Protein AF-A0A127SRB9-F1 (afdb_monomer_lite)

Structure (mmCIF, N/CA/C/O backbone):
data_AF-A0A127SRB9-F1
#
_entry.id   AF-A0A127SRB9-F1
#
loop_
_atom_site.group_PDB
_atom_site.id
_atom_site.type_symbol
_atom_site.label_atom_id
_atom_site.label_alt_id
_atom_site.label_comp_id
_atom_site.label_asym_id
_atom_site.label_entity_id
_atom_site.label_seq_id
_atom_site.pdbx_PDB_ins_code
_atom_site.Cartn_x
_atom_site.Cartn_y
_atom_site.Cartn_z
_atom_site.occupancy
_atom_site.B_iso_or_equiv
_atom_site.auth_seq_id
_atom_site.auth_comp_id
_atom_site.auth_asym_id
_atom_site.auth_atom_id
_atom_site.pdbx_PDB_model_num
ATOM 1 N N . MET A 1 1 ? 81.439 14.844 8.970 1.00 41.75 1 MET A N 1
ATOM 2 C CA . MET A 1 1 ? 81.327 14.201 7.648 1.00 41.75 1 MET A CA 1
ATOM 3 C C . MET A 1 1 ? 79.929 13.612 7.560 1.00 41.75 1 MET A C 1
ATOM 5 O O . MET A 1 1 ? 79.572 12.833 8.431 1.00 41.75 1 MET A O 1
ATOM 9 N N . HIS A 1 2 ? 79.149 14.098 6.597 1.00 46.47 2 HIS A N 1
ATOM 10 C CA . HIS A 1 2 ? 77.881 13.544 6.100 1.00 46.47 2 HIS A CA 1
ATOM 11 C C . HIS A 1 2 ? 78.096 12.170 5.405 1.00 46.47 2 HIS A C 1
ATOM 13 O O . HIS A 1 2 ? 79.256 11.824 5.182 1.00 46.47 2 HIS A O 1
ATOM 19 N N . LEU A 1 3 ? 76.985 11.522 4.991 1.00 41.88 3 LEU A N 1
ATOM 20 C CA . LEU A 1 3 ? 76.765 10.312 4.142 1.00 41.88 3 LEU A CA 1
ATOM 21 C C . LEU A 1 3 ? 76.370 9.049 4.945 1.00 41.88 3 LEU A C 1
ATOM 23 O O . LEU A 1 3 ? 77.207 8.489 5.642 1.00 41.88 3 LEU A O 1
ATOM 27 N N . GLU A 1 4 ? 75.095 8.647 5.067 1.00 45.03 4 GLU A N 1
ATOM 28 C CA . GLU A 1 4 ? 74.104 8.161 4.064 1.00 45.03 4 GLU A CA 1
ATOM 29 C C . GLU A 1 4 ? 74.455 6.814 3.398 1.00 45.03 4 GLU A C 1
ATOM 31 O O . GLU A 1 4 ? 75.417 6.764 2.639 1.00 45.03 4 GLU A O 1
ATOM 36 N N . HIS A 1 5 ? 73.651 5.763 3.660 1.00 46.69 5 HIS A N 1
ATOM 37 C CA . HIS A 1 5 ? 72.944 4.882 2.687 1.00 46.69 5 HIS A CA 1
ATOM 38 C C . HIS A 1 5 ? 72.229 3.721 3.437 1.00 46.69 5 HIS A C 1
ATOM 40 O O . HIS A 1 5 ? 72.861 3.087 4.276 1.00 46.69 5 HIS A O 1
ATOM 46 N N . GLU A 1 6 ? 70.890 3.588 3.387 1.00 38.16 6 GLU A N 1
ATOM 47 C CA . GLU A 1 6 ? 70.064 2.717 2.492 1.00 38.16 6 GLU A CA 1
ATOM 48 C C . GLU A 1 6 ? 70.276 1.204 2.708 1.00 38.16 6 GLU A C 1
ATOM 50 O O . GLU A 1 6 ? 71.400 0.774 2.920 1.00 38.16 6 GLU A O 1
ATOM 55 N N . HIS A 1 7 ? 69.316 0.277 2.691 1.00 49.75 7 HIS A N 1
ATOM 56 C CA . HIS A 1 7 ? 67.931 0.122 2.215 1.00 49.75 7 HIS A CA 1
ATOM 57 C C . HIS A 1 7 ? 67.346 -0.995 3.129 1.00 49.75 7 HIS A C 1
ATOM 59 O O . HIS A 1 7 ? 68.101 -1.825 3.630 1.00 49.75 7 HIS A O 1
ATOM 65 N N . ASP A 1 8 ? 66.068 -1.065 3.484 1.00 47.84 8 ASP A N 1
ATOM 66 C CA . ASP A 1 8 ? 65.076 -1.829 2.722 1.00 47.84 8 ASP A CA 1
ATOM 67 C C . ASP A 1 8 ? 63.785 -1.838 3.557 1.00 47.84 8 ASP A C 1
ATOM 69 O O . ASP A 1 8 ? 63.664 -2.547 4.557 1.00 47.84 8 ASP A O 1
ATOM 73 N N . CYS A 1 9 ? 62.829 -0.997 3.185 1.00 52.28 9 CYS A N 1
ATOM 74 C CA . CYS A 1 9 ? 61.434 -1.226 3.527 1.00 52.28 9 CYS A CA 1
ATOM 75 C C . CYS A 1 9 ? 60.635 -1.212 2.228 1.00 52.28 9 CYS A C 1
ATOM 77 O O . CYS A 1 9 ? 59.861 -0.301 1.937 1.00 52.28 9 CYS A O 1
ATOM 79 N N . GLY A 1 10 ? 60.855 -2.258 1.428 1.00 51.84 10 GLY A N 1
ATOM 80 C CA . GLY A 1 10 ? 59.906 -2.678 0.414 1.00 51.84 10 GLY A CA 1
ATOM 81 C C . GLY A 1 10 ? 58.501 -2.775 1.008 1.00 51.84 10 GLY A C 1
ATOM 82 O O . GLY A 1 10 ? 58.233 -3.597 1.880 1.00 51.84 10 GLY A O 1
ATOM 83 N N . HIS A 1 11 ? 57.636 -1.857 0.577 1.00 51.38 11 HIS A N 1
ATOM 84 C CA . HIS A 1 11 ? 56.321 -2.100 -0.032 1.00 51.38 11 HIS A CA 1
ATOM 85 C C . HIS A 1 11 ? 55.405 -0.888 0.190 1.00 51.38 11 HIS A C 1
ATOM 87 O O . HIS A 1 11 ? 54.452 -0.927 0.965 1.00 51.38 11 HIS A O 1
ATOM 93 N N . THR A 1 12 ? 55.642 0.190 -0.557 1.00 45.16 12 THR A N 1
ATOM 94 C CA . THR A 1 12 ? 54.558 1.107 -0.917 1.00 45.16 12 THR A CA 1
ATOM 95 C C . THR A 1 12 ? 53.822 0.488 -2.102 1.00 45.16 12 THR A C 1
ATOM 97 O O . THR A 1 12 ? 54.314 0.527 -3.230 1.00 45.16 12 THR A O 1
ATOM 100 N N . HIS A 1 13 ? 52.663 -0.125 -1.862 1.00 54.00 13 HIS A N 1
ATOM 101 C CA . HIS A 1 13 ? 51.713 -0.361 -2.945 1.00 54.00 13 HIS A CA 1
ATOM 102 C C . HIS A 1 13 ? 51.117 0.993 -3.334 1.00 54.00 13 HIS A C 1
ATOM 104 O O . HIS A 1 13 ? 50.126 1.439 -2.761 1.00 54.00 13 HIS A O 1
ATOM 110 N N . ASP A 1 14 ? 51.771 1.660 -4.283 1.00 46.38 14 ASP A N 1
ATOM 111 C CA . ASP A 1 14 ? 51.170 2.745 -5.046 1.00 46.38 14 ASP A CA 1
ATOM 112 C C . ASP A 1 14 ? 50.088 2.111 -5.926 1.00 46.38 14 ASP A C 1
ATOM 114 O O . ASP A 1 14 ? 50.364 1.499 -6.959 1.00 46.38 14 ASP A O 1
ATOM 118 N N . HIS A 1 15 ? 48.849 2.133 -5.442 1.00 57.84 15 HIS A N 1
ATOM 119 C CA . HIS A 1 15 ? 47.704 1.899 -6.300 1.00 57.84 15 HIS A CA 1
ATOM 120 C C . HIS A 1 15 ? 47.416 3.229 -6.991 1.00 57.84 15 HIS A C 1
ATOM 122 O O . HIS A 1 15 ? 46.920 4.140 -6.323 1.00 57.84 15 HIS A O 1
ATOM 128 N N . PRO A 1 16 ? 47.674 3.373 -8.304 1.00 48.94 16 PRO A N 1
ATOM 129 C CA . PRO A 1 16 ? 47.095 4.484 -9.027 1.00 48.94 16 PRO A CA 1
ATOM 130 C C . PRO A 1 16 ? 45.578 4.316 -8.931 1.00 48.94 16 PRO A C 1
ATOM 132 O O . PRO A 1 16 ? 44.991 3.429 -9.551 1.00 48.94 16 PRO A O 1
ATOM 135 N N . HIS A 1 17 ? 44.933 5.150 -8.117 1.00 52.59 17 HIS A N 1
ATOM 136 C CA . HIS A 1 17 ? 43.504 5.371 -8.230 1.00 52.59 17 HIS A CA 1
ATOM 137 C C . HIS A 1 17 ? 43.296 6.096 -9.553 1.00 52.59 17 HIS A C 1
ATOM 139 O O . HIS A 1 17 ? 43.306 7.325 -9.626 1.00 52.59 17 HIS A O 1
ATOM 145 N N . THR A 1 18 ? 43.154 5.319 -10.624 1.00 46.53 18 THR A N 1
ATOM 146 C CA . THR A 1 18 ? 42.544 5.792 -11.856 1.00 46.53 18 THR A CA 1
ATOM 147 C C . THR A 1 18 ? 41.098 6.111 -11.499 1.00 46.53 18 THR A C 1
ATOM 149 O O . THR A 1 18 ? 40.208 5.273 -11.592 1.00 46.53 18 THR A O 1
ATOM 152 N N . HIS A 1 19 ? 40.868 7.325 -11.007 1.00 50.38 19 HIS A N 1
ATOM 153 C CA . HIS A 1 19 ? 39.570 7.951 -11.138 1.00 50.38 19 HIS A CA 1
ATOM 154 C C . HIS A 1 19 ? 39.411 8.206 -12.629 1.00 50.38 19 HIS A C 1
ATOM 156 O O . HIS A 1 19 ? 39.787 9.267 -13.115 1.00 50.38 19 HIS A O 1
ATOM 162 N N . GLU A 1 20 ? 38.936 7.197 -13.360 1.00 47.84 20 GLU A N 1
ATOM 163 C CA . GLU A 1 20 ? 38.202 7.453 -14.588 1.00 47.84 20 GLU A CA 1
ATOM 164 C C . GLU A 1 20 ? 37.080 8.414 -14.184 1.00 47.84 20 GLU A C 1
ATOM 166 O O . GLU A 1 20 ? 36.205 8.041 -13.390 1.00 47.84 20 GLU A O 1
ATOM 171 N N . PRO A 1 21 ? 37.147 9.688 -14.600 1.00 54.69 21 PRO A N 1
ATOM 172 C CA . PRO A 1 21 ? 35.987 10.523 -14.479 1.00 54.69 21 PRO A CA 1
ATOM 173 C C . PRO A 1 21 ? 35.014 10.028 -15.550 1.00 54.69 21 PRO A C 1
ATOM 175 O O . PRO A 1 21 ? 35.411 9.576 -16.621 1.00 54.69 21 PRO A O 1
ATOM 178 N N . GLU A 1 22 ? 33.730 10.159 -15.252 1.00 48.06 22 GLU A N 1
ATOM 179 C CA . GLU A 1 22 ? 32.676 10.101 -16.259 1.00 48.06 22 GLU A CA 1
ATOM 180 C C . GLU A 1 22 ? 32.224 8.679 -16.629 1.00 48.06 22 GLU A C 1
ATOM 182 O O . GLU A 1 22 ? 32.106 8.306 -17.794 1.00 48.06 22 GLU A O 1
ATOM 187 N N . HIS A 1 23 ? 31.641 7.992 -15.639 1.00 49.94 23 HIS A N 1
ATOM 188 C CA . HIS A 1 23 ? 30.251 7.588 -15.866 1.00 49.94 23 HIS A CA 1
ATOM 189 C C . HIS A 1 23 ? 29.437 8.865 -16.096 1.00 49.94 23 HIS A C 1
ATOM 191 O O . HIS A 1 23 ? 28.773 9.386 -15.199 1.00 49.94 23 HIS A O 1
ATOM 197 N N . ALA A 1 24 ? 29.544 9.405 -17.311 1.00 45.91 24 ALA A N 1
ATOM 198 C CA . ALA A 1 24 ? 28.513 10.224 -17.889 1.00 45.91 24 ALA A CA 1
ATOM 199 C C . ALA A 1 24 ? 27.277 9.328 -17.882 1.00 45.91 24 ALA A C 1
ATOM 201 O O . ALA A 1 24 ? 27.045 8.532 -18.792 1.00 45.91 24 ALA A O 1
ATOM 202 N N . HIS A 1 25 ? 26.516 9.396 -16.792 1.00 50.94 25 HIS A N 1
ATOM 203 C CA . HIS A 1 25 ? 25.104 9.111 -16.845 1.00 50.94 25 HIS A CA 1
ATOM 204 C C . HIS A 1 25 ? 24.564 10.160 -17.799 1.00 50.94 25 HIS A C 1
ATOM 206 O O . HIS A 1 25 ? 24.230 11.276 -17.408 1.00 50.94 25 HIS A O 1
ATOM 212 N N . ASP A 1 26 ? 24.617 9.814 -19.081 1.00 42.47 26 ASP A N 1
ATOM 213 C CA . ASP A 1 26 ? 23.844 10.450 -20.112 1.00 42.47 26 ASP A CA 1
ATOM 214 C C . ASP A 1 26 ? 22.417 10.431 -19.577 1.00 42.47 26 ASP A C 1
ATOM 216 O O . ASP A 1 26 ? 21.724 9.413 -19.606 1.00 42.47 26 ASP A O 1
ATOM 220 N N . HIS A 1 27 ? 21.994 11.560 -19.008 1.00 49.00 27 HIS A N 1
ATOM 221 C CA . HIS A 1 27 ? 20.599 11.871 -18.762 1.00 49.00 27 HIS A CA 1
ATOM 222 C C . HIS A 1 27 ? 19.943 12.131 -20.120 1.00 49.00 27 HIS A C 1
ATOM 224 O O . HIS A 1 27 ? 19.289 13.147 -20.349 1.00 49.00 27 HIS A O 1
ATOM 230 N N . SER A 1 28 ? 20.117 11.185 -21.039 1.00 46.47 28 SER A N 1
ATOM 231 C CA . SER A 1 28 ? 19.180 10.939 -22.094 1.00 46.47 28 SER A CA 1
ATOM 232 C C . SER A 1 28 ? 17.875 10.676 -21.369 1.00 46.47 28 SER A C 1
ATOM 234 O O . SER A 1 28 ? 17.671 9.631 -20.754 1.00 46.47 28 SER A O 1
ATOM 236 N N . HIS A 1 29 ? 17.008 11.684 -21.381 1.00 50.38 29 HIS A N 1
ATOM 237 C CA . HIS A 1 29 ? 15.601 11.603 -21.022 1.00 50.38 29 HIS A CA 1
ATOM 238 C C . HIS A 1 29 ? 14.867 10.668 -22.002 1.00 50.38 29 HIS A C 1
ATOM 240 O O . HIS A 1 29 ? 13.856 11.024 -22.603 1.00 50.38 29 HIS A O 1
ATOM 246 N N . THR A 1 30 ? 15.403 9.471 -22.213 1.00 53.94 30 THR A N 1
ATOM 247 C CA . THR A 1 30 ? 14.732 8.386 -22.892 1.00 53.94 30 THR A CA 1
ATOM 248 C C . THR A 1 30 ? 13.794 7.801 -21.861 1.00 53.94 30 THR A C 1
ATOM 250 O O . THR A 1 30 ? 14.210 7.272 -20.834 1.00 53.94 30 THR A O 1
ATOM 253 N N . ALA A 1 31 ? 12.498 8.003 -22.087 1.00 62.53 31 ALA A N 1
ATOM 254 C CA . ALA A 1 31 ? 11.462 7.332 -21.324 1.00 62.53 31 ALA A CA 1
ATOM 255 C C . ALA A 1 31 ? 11.855 5.858 -21.146 1.00 62.53 31 ALA A C 1
ATOM 257 O O . ALA A 1 31 ? 12.197 5.203 -22.136 1.00 62.53 31 ALA A O 1
ATOM 258 N N . ALA A 1 32 ? 11.835 5.369 -19.902 1.00 71.81 32 ALA A N 1
ATOM 259 C CA . ALA A 1 32 ? 12.105 3.965 -19.619 1.00 71.81 32 ALA A CA 1
ATOM 260 C C . ALA A 1 32 ? 11.268 3.093 -20.575 1.00 71.81 32 ALA A C 1
ATOM 262 O O . ALA A 1 32 ? 10.087 3.409 -20.795 1.00 71.81 32 ALA A O 1
ATOM 263 N N . PRO A 1 33 ? 11.849 2.039 -21.179 1.00 89.44 33 PRO A N 1
ATOM 264 C CA . PRO A 1 33 ? 11.111 1.134 -22.046 1.00 89.44 33 PRO A CA 1
ATOM 265 C C . PRO A 1 33 ? 9.798 0.705 -21.383 1.00 89.44 33 PRO A C 1
ATOM 267 O O . PRO A 1 33 ? 9.757 0.467 -20.176 1.00 89.44 33 PRO A O 1
ATOM 270 N N . ARG A 1 34 ? 8.711 0.593 -22.161 1.00 92.25 34 ARG A N 1
ATOM 271 C CA . ARG A 1 34 ? 7.370 0.250 -21.640 1.00 92.25 34 ARG A CA 1
ATOM 272 C C . ARG A 1 34 ? 7.406 -0.961 -20.699 1.00 92.25 34 ARG A C 1
ATOM 274 O O . ARG A 1 34 ? 6.732 -0.956 -19.673 1.00 92.25 34 ARG A O 1
ATOM 281 N N . ASP A 1 35 ? 8.220 -1.958 -21.024 1.00 93.50 35 ASP A N 1
ATOM 282 C CA . ASP A 1 35 ? 8.370 -3.180 -20.233 1.00 93.50 35 ASP A CA 1
ATOM 283 C C . ASP A 1 35 ? 9.012 -2.934 -18.860 1.00 93.50 35 ASP A C 1
ATOM 285 O O . ASP A 1 35 ? 8.608 -3.558 -17.880 1.00 93.50 35 ASP A O 1
ATOM 289 N N . GLU A 1 36 ? 9.952 -1.990 -18.757 1.00 95.19 36 GLU A 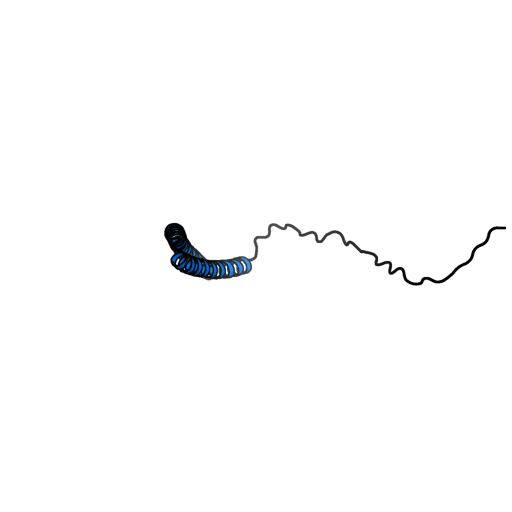N 1
ATOM 290 C CA . GLU A 1 36 ? 10.552 -1.583 -17.482 1.00 95.19 36 GLU A CA 1
ATOM 291 C C . GLU A 1 36 ? 9.515 -0.888 -16.593 1.00 95.19 36 GLU A C 1
ATOM 293 O O . GLU A 1 36 ? 9.387 -1.215 -15.413 1.00 95.19 36 GLU A O 1
ATOM 298 N N . LEU A 1 37 ? 8.690 -0.007 -17.170 1.00 95.56 37 LEU A N 1
ATOM 299 C CA . LEU A 1 37 ? 7.590 0.640 -16.448 1.00 95.56 37 LEU A CA 1
ATOM 300 C C . LEU A 1 37 ? 6.542 -0.375 -15.966 1.00 95.56 37 LEU A C 1
ATOM 302 O O . LEU A 1 37 ? 6.049 -0.268 -14.843 1.00 95.56 37 LEU A O 1
ATOM 306 N N . ILE A 1 38 ? 6.220 -1.389 -16.776 1.00 96.38 38 ILE A N 1
ATOM 307 C CA . ILE A 1 38 ? 5.312 -2.477 -16.380 1.00 96.38 38 ILE A CA 1
ATOM 308 C C . ILE A 1 38 ? 5.930 -3.319 -15.263 1.00 96.38 38 ILE A C 1
ATOM 310 O O . ILE A 1 38 ? 5.241 -3.648 -14.297 1.00 96.38 38 ILE A O 1
ATOM 314 N N . ALA A 1 39 ? 7.214 -3.668 -15.363 1.00 97.25 39 ALA A N 1
ATOM 315 C CA . ALA A 1 39 ? 7.918 -4.414 -14.324 1.00 97.25 39 ALA A CA 1
ATOM 316 C C . ALA A 1 39 ? 7.932 -3.644 -12.995 1.00 97.25 39 ALA A C 1
ATOM 318 O O . ALA A 1 39 ? 7.605 -4.213 -11.950 1.00 97.25 39 ALA A O 1
ATOM 319 N N . LEU A 1 40 ? 8.212 -2.340 -13.048 1.00 97.00 40 LEU A N 1
ATOM 320 C CA . LEU A 1 40 ? 8.148 -1.458 -11.889 1.00 97.00 40 LEU A CA 1
ATOM 321 C C . LEU A 1 40 ? 6.732 -1.410 -11.305 1.00 97.00 40 LEU A C 1
ATOM 323 O O . LEU A 1 40 ? 6.562 -1.586 -10.101 1.00 97.00 40 LEU A O 1
ATOM 327 N N . MET A 1 41 ? 5.702 -1.252 -12.140 1.00 97.75 41 MET A N 1
ATOM 328 C CA . MET A 1 41 ? 4.309 -1.231 -11.688 1.00 97.75 41 MET A CA 1
ATOM 329 C C . MET A 1 41 ? 3.901 -2.547 -11.008 1.00 97.75 41 MET A C 1
ATOM 331 O O . MET A 1 41 ? 3.246 -2.523 -9.968 1.00 97.75 41 MET A O 1
ATOM 335 N N . ARG A 1 42 ? 4.329 -3.704 -11.537 1.00 98.00 42 ARG A N 1
ATOM 336 C CA . ARG A 1 42 ? 4.110 -5.018 -10.899 1.00 98.00 42 ARG A CA 1
ATOM 337 C C . ARG A 1 42 ? 4.722 -5.078 -9.508 1.00 98.00 42 ARG A C 1
ATOM 339 O O . ARG A 1 42 ? 4.058 -5.531 -8.576 1.00 98.00 42 ARG A O 1
ATOM 346 N N . TYR A 1 43 ? 5.968 -4.627 -9.377 1.00 98.25 43 T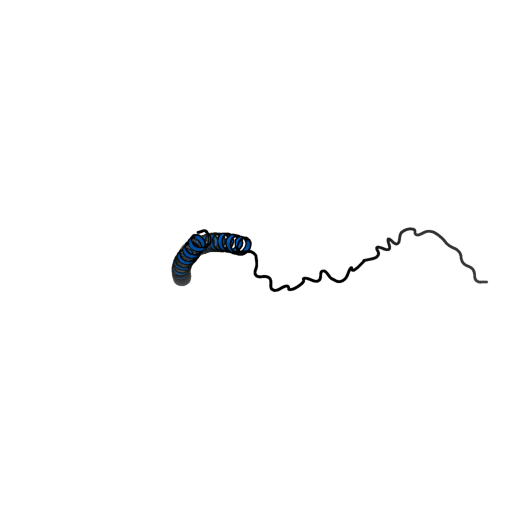YR A N 1
ATOM 347 C CA . TYR A 1 43 ? 6.641 -4.567 -8.086 1.00 98.25 43 TYR A CA 1
ATOM 348 C C . TYR A 1 43 ? 5.885 -3.653 -7.116 1.00 98.25 43 TYR A C 1
ATOM 350 O O . TYR A 1 43 ? 5.593 -4.071 -6.001 1.00 98.25 43 TYR A O 1
ATOM 358 N N . MET A 1 44 ? 5.496 -2.452 -7.552 1.00 98.25 44 MET A N 1
ATOM 359 C CA . MET A 1 44 ? 4.809 -1.479 -6.696 1.00 98.25 44 MET A CA 1
ATOM 360 C C . MET A 1 44 ? 3.443 -1.979 -6.217 1.00 98.25 44 MET A C 1
ATOM 362 O O . MET A 1 44 ? 3.121 -1.830 -5.041 1.00 98.25 44 MET A O 1
ATOM 366 N N . VAL A 1 45 ? 2.660 -2.633 -7.084 1.00 98.25 45 VAL A N 1
ATOM 367 C CA . VAL A 1 45 ? 1.387 -3.259 -6.685 1.00 98.25 45 VAL A CA 1
ATOM 368 C C . VAL A 1 45 ? 1.624 -4.337 -5.626 1.00 98.25 45 VAL A C 1
ATOM 370 O O . VAL A 1 45 ? 0.961 -4.334 -4.592 1.00 98.25 45 VAL A O 1
ATOM 373 N N . GLY A 1 46 ? 2.582 -5.241 -5.854 1.00 98.00 46 GLY A N 1
ATOM 374 C CA . GLY A 1 46 ? 2.892 -6.311 -4.903 1.00 98.00 46 GLY A CA 1
ATOM 375 C C . GLY A 1 46 ? 3.403 -5.782 -3.561 1.00 98.00 46 GLY A C 1
ATOM 376 O O . GLY A 1 46 ? 2.945 -6.222 -2.507 1.00 98.00 46 GLY A O 1
ATOM 377 N N . HIS A 1 47 ? 4.304 -4.799 -3.599 1.00 98.31 47 HIS A N 1
ATOM 378 C CA . HIS A 1 47 ? 4.850 -4.149 -2.413 1.00 98.31 47 HIS A CA 1
ATOM 379 C C . HIS A 1 47 ? 3.752 -3.463 -1.598 1.00 98.31 47 HIS A C 1
ATOM 381 O O . HIS A 1 47 ? 3.664 -3.673 -0.390 1.00 98.31 47 HIS A O 1
ATOM 387 N N . ASN A 1 48 ? 2.868 -2.703 -2.251 1.00 98.31 48 ASN A N 1
ATOM 388 C CA . ASN A 1 48 ? 1.786 -2.026 -1.548 1.00 98.31 48 ASN A CA 1
ATOM 389 C C . ASN A 1 48 ? 0.804 -3.019 -0.923 1.00 98.31 48 ASN A C 1
ATOM 391 O O . ASN A 1 48 ? 0.375 -2.791 0.201 1.00 98.31 48 ASN A O 1
ATOM 395 N N . VAL A 1 49 ? 0.499 -4.143 -1.583 1.00 98.44 49 VAL A N 1
ATOM 396 C CA . VAL A 1 49 ? -0.332 -5.206 -0.989 1.00 98.44 49 VAL A CA 1
ATOM 397 C C . VAL A 1 49 ? 0.329 -5.801 0.258 1.00 98.44 49 VAL A C 1
ATOM 399 O O . VAL A 1 49 ? -0.339 -5.956 1.280 1.00 98.44 49 VAL A O 1
ATOM 402 N N . SER A 1 50 ? 1.630 -6.107 0.206 1.00 98.50 50 SER A N 1
ATOM 403 C CA . SER A 1 50 ? 2.369 -6.606 1.376 1.00 98.50 50 SER A CA 1
ATOM 404 C C . SER A 1 50 ? 2.345 -5.595 2.521 1.00 98.50 50 SER A C 1
ATOM 406 O O . SER A 1 50 ? 1.972 -5.934 3.640 1.00 98.50 50 SER A O 1
ATOM 408 N N . HIS A 1 51 ? 2.649 -4.335 2.218 1.00 98.31 51 HIS A N 1
ATOM 409 C CA . HIS A 1 51 ? 2.655 -3.251 3.193 1.00 98.31 51 HIS A CA 1
ATOM 410 C C . HIS A 1 51 ? 1.276 -3.047 3.843 1.00 98.31 51 HIS A C 1
ATOM 412 O O . HIS A 1 51 ? 1.175 -2.885 5.056 1.00 98.31 51 HIS A O 1
ATOM 418 N N . THR A 1 52 ? 0.186 -3.127 3.073 1.00 98.62 52 THR A N 1
ATOM 419 C CA . THR A 1 52 ? -1.179 -3.066 3.619 1.00 98.62 52 THR A CA 1
ATOM 420 C C . THR A 1 52 ? -1.464 -4.212 4.596 1.00 98.62 52 THR A C 1
ATOM 422 O O . THR A 1 52 ? -2.085 -3.987 5.636 1.00 98.62 52 THR A O 1
ATOM 425 N N . ASN A 1 53 ? -0.975 -5.425 4.318 1.00 98.31 53 ASN A N 1
ATOM 426 C CA . ASN A 1 53 ? -1.113 -6.556 5.240 1.00 98.31 53 ASN A CA 1
ATOM 427 C C . ASN A 1 53 ? -0.308 -6.343 6.531 1.00 98.31 53 ASN A C 1
ATOM 429 O O . ASN A 1 53 ? -0.817 -6.614 7.617 1.00 98.31 53 ASN A O 1
ATOM 433 N N . GLU A 1 54 ? 0.905 -5.799 6.436 1.00 98.62 54 GLU A N 1
ATOM 434 C CA . GLU A 1 54 ? 1.726 -5.456 7.605 1.00 98.62 54 GLU A CA 1
ATOM 435 C C . GLU A 1 54 ? 1.046 -4.399 8.490 1.00 98.62 54 GLU A C 1
ATOM 437 O O . GLU A 1 54 ? 1.029 -4.529 9.717 1.00 98.62 54 GLU A O 1
ATOM 442 N N . LEU A 1 55 ? 0.411 -3.388 7.886 1.00 98.50 55 LEU A N 1
ATOM 443 C CA . LEU A 1 55 ? -0.380 -2.390 8.615 1.00 98.50 55 LEU A CA 1
ATOM 444 C C . LEU A 1 55 ? -1.596 -3.014 9.311 1.00 98.50 55 LEU A C 1
ATOM 446 O O . LEU A 1 55 ? -1.911 -2.659 10.448 1.00 98.50 55 LEU A O 1
ATOM 450 N N . LYS A 1 56 ? -2.249 -3.993 8.680 1.00 97.81 56 LYS A N 1
ATOM 451 C CA . LYS A 1 56 ? -3.342 -4.746 9.303 1.00 97.81 56 LYS A CA 1
ATOM 452 C C . LYS A 1 56 ? -2.859 -5.550 10.511 1.00 97.81 56 LYS A C 1
ATOM 454 O O . LYS A 1 56 ? -3.499 -5.529 11.561 1.00 97.81 56 LYS A O 1
ATOM 459 N N . GLU A 1 57 ? -1.711 -6.216 10.406 1.00 97.88 57 GLU A N 1
ATOM 460 C CA . GLU A 1 57 ? -1.089 -6.904 11.544 1.00 97.88 57 GLU A CA 1
ATOM 461 C C . GLU A 1 57 ? -0.696 -5.937 12.669 1.00 97.88 57 GLU A C 1
ATOM 463 O O . GLU A 1 57 ? -0.865 -6.259 13.848 1.00 97.88 57 GLU A O 1
ATOM 468 N N . LEU A 1 58 ? -0.193 -4.748 12.328 1.00 97.25 58 LEU A N 1
ATOM 469 C CA . LEU A 1 58 ? 0.105 -3.695 13.296 1.00 97.25 58 LEU A CA 1
ATOM 470 C C . LEU A 1 58 ? -1.160 -3.243 14.038 1.00 97.25 58 LEU A C 1
ATOM 472 O O . LEU A 1 58 ? -1.140 -3.165 15.267 1.00 97.25 58 LEU A O 1
ATOM 476 N N . ALA A 1 59 ? -2.266 -3.018 13.324 1.00 96.88 59 ALA A N 1
ATOM 477 C CA . ALA A 1 59 ? -3.548 -2.685 13.940 1.00 96.88 59 ALA A CA 1
ATOM 478 C C . ALA A 1 59 ? -4.007 -3.782 14.910 1.00 96.88 59 ALA A C 1
ATOM 480 O O . ALA A 1 59 ? -4.393 -3.497 16.044 1.00 96.88 59 ALA A O 1
ATOM 481 N N . HIS A 1 60 ? -3.881 -5.053 14.509 1.00 94.56 60 HIS A N 1
ATOM 482 C CA . HIS A 1 60 ? -4.165 -6.173 15.399 1.00 94.56 60 HIS A CA 1
ATOM 483 C C . HIS A 1 60 ? -3.298 -6.130 16.660 1.00 94.56 60 HIS A C 1
ATOM 485 O O . HIS A 1 60 ? -3.833 -6.305 17.748 1.00 94.56 60 HIS A O 1
ATOM 491 N N . LYS A 1 61 ? -1.993 -5.851 16.566 1.00 95.94 61 LYS A N 1
ATOM 492 C CA . LYS A 1 61 ? -1.112 -5.736 17.746 1.00 95.94 61 LYS A CA 1
ATOM 493 C C . LYS A 1 61 ? -1.543 -4.596 18.678 1.00 95.94 61 LYS A C 1
ATOM 495 O O . LYS A 1 61 ? -1.615 -4.818 19.883 1.00 95.94 61 LYS A O 1
ATOM 500 N N . LEU A 1 62 ? -1.906 -3.433 18.137 1.00 94.38 62 LEU A N 1
ATOM 501 C CA . LEU A 1 62 ? -2.382 -2.279 18.920 1.00 94.38 62 LEU A CA 1
ATOM 502 C C . LEU A 1 62 ? -3.727 -2.535 19.613 1.00 94.38 62 LEU A C 1
ATOM 504 O O . LEU A 1 62 ? -3.957 -2.076 20.729 1.00 94.38 62 LEU A O 1
ATOM 508 N N . ALA A 1 63 ? -4.600 -3.346 19.013 1.00 90.81 63 ALA A N 1
ATOM 509 C CA . ALA A 1 63 ? -5.827 -3.771 19.684 1.00 90.81 63 ALA A CA 1
ATOM 510 C C . ALA A 1 63 ? -5.542 -4.527 21.001 1.00 90.81 63 ALA A C 1
ATOM 512 O O . ALA A 1 63 ? -6.328 -4.435 21.941 1.00 90.81 63 ALA A O 1
ATOM 513 N N . HIS A 1 64 ? -4.408 -5.234 21.097 1.00 91.12 64 HIS A N 1
ATOM 514 C CA . HIS A 1 64 ? -4.007 -5.959 22.309 1.00 91.12 64 HIS A CA 1
ATOM 515 C C . HIS A 1 64 ? -3.316 -5.069 23.355 1.00 91.12 64 HIS A C 1
ATOM 517 O O . HIS A 1 64 ? -3.233 -5.472 24.514 1.00 91.12 64 HIS A O 1
ATOM 523 N N . THR A 1 65 ? -2.824 -3.880 22.983 1.00 92.38 65 THR A N 1
ATOM 524 C CA . THR A 1 65 ? -2.215 -2.918 23.924 1.00 92.38 65 THR A CA 1
ATOM 525 C C . THR A 1 65 ? -3.247 -1.997 24.576 1.00 92.38 65 THR A C 1
ATOM 527 O O . THR A 1 65 ? -2.944 -1.358 25.579 1.00 92.38 65 THR A O 1
ATOM 530 N N . GLY A 1 66 ? -4.478 -1.967 24.051 1.00 90.12 66 GLY A N 1
ATOM 531 C CA . GLY A 1 66 ? -5.555 -1.086 24.511 1.00 90.12 66 GLY A CA 1
ATOM 532 C C . GLY A 1 66 ? -5.658 0.229 23.731 1.00 90.12 66 GLY A C 1
ATOM 533 O O . GLY A 1 66 ? -6.589 0.999 23.975 1.00 90.12 66 GLY A O 1
ATOM 534 N N . ASP A 1 67 ? -4.779 0.461 22.751 1.00 91.44 67 ASP A N 1
ATOM 535 C CA . ASP A 1 67 ? -4.735 1.673 21.921 1.00 91.44 67 ASP A CA 1
ATOM 536 C C . ASP A 1 67 ? -5.805 1.644 20.814 1.00 91.44 67 ASP A C 1
ATOM 538 O O . ASP A 1 67 ? -5.526 1.571 19.615 1.00 91.44 67 ASP A O 1
ATOM 542 N N . SER A 1 68 ? -7.073 1.679 21.233 1.00 90.25 68 SER A N 1
ATOM 543 C CA . SER A 1 68 ? -8.233 1.482 20.350 1.00 90.25 68 SER A CA 1
ATOM 544 C C . SER A 1 68 ? -8.379 2.577 19.286 1.00 90.25 68 SER A C 1
ATOM 546 O O . SER A 1 68 ? -8.802 2.285 18.170 1.00 90.25 68 SER A O 1
ATOM 548 N N . GLU A 1 69 ? -8.005 3.821 19.600 1.00 95.94 69 GLU A N 1
ATOM 549 C CA . GLU A 1 69 ? -8.059 4.942 18.649 1.00 95.94 69 GLU A CA 1
ATOM 550 C C . GLU A 1 69 ? -7.021 4.784 17.529 1.00 95.94 69 GLU A C 1
ATOM 552 O O . GLU A 1 69 ? -7.375 4.837 16.352 1.00 95.94 69 GLU A O 1
ATOM 557 N N . ALA A 1 70 ? -5.763 4.498 17.882 1.00 95.25 70 ALA A N 1
ATOM 558 C CA . ALA A 1 70 ? -4.699 4.260 16.907 1.00 95.25 70 ALA A CA 1
ATOM 559 C C . ALA A 1 70 ? -4.997 3.027 16.037 1.00 95.25 70 ALA A C 1
ATOM 561 O O . ALA A 1 70 ? -4.794 3.054 14.824 1.00 95.25 70 ALA A O 1
ATOM 562 N N . CYS A 1 71 ? -5.535 1.962 16.640 1.00 97.44 71 CYS A N 1
ATOM 563 C CA . CYS A 1 71 ? -6.009 0.787 15.911 1.00 97.44 71 CYS A CA 1
ATOM 564 C C . CYS A 1 71 ? -7.081 1.159 14.873 1.00 97.44 71 CYS A C 1
ATOM 566 O O . CYS A 1 71 ? -6.952 0.790 13.706 1.00 97.44 71 CYS A O 1
ATOM 568 N N . ALA A 1 72 ? -8.102 1.928 15.269 1.00 96.81 72 ALA A N 1
ATOM 569 C CA . ALA A 1 72 ? -9.167 2.353 14.364 1.00 96.81 72 ALA A CA 1
ATOM 570 C C . ALA A 1 72 ? -8.630 3.199 13.198 1.00 96.81 72 ALA A C 1
ATOM 572 O O . ALA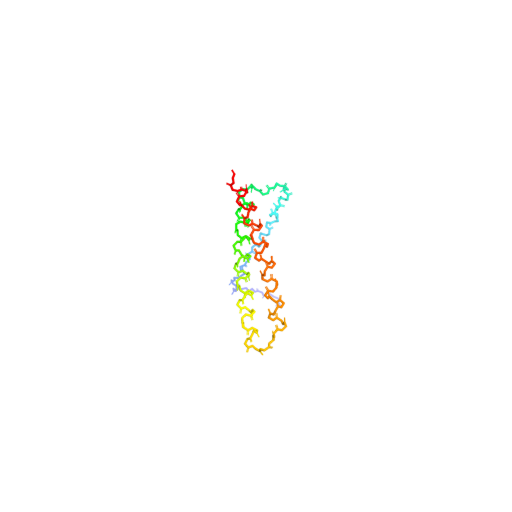 A 1 72 ? -8.985 2.940 12.051 1.00 96.81 72 ALA A O 1
ATOM 573 N N . GLN A 1 73 ? -7.729 4.148 13.472 1.00 98.00 73 GLN A N 1
ATOM 574 C CA . GLN A 1 73 ? -7.103 4.975 12.435 1.00 98.00 73 GLN A CA 1
ATOM 575 C C . GLN A 1 73 ? -6.266 4.153 11.446 1.00 98.00 73 GLN A C 1
ATOM 577 O O . GLN A 1 73 ? -6.301 4.407 10.245 1.00 98.00 73 GLN A O 1
ATOM 582 N N . ILE A 1 74 ? -5.525 3.148 11.921 1.00 98.06 74 ILE A N 1
ATOM 583 C CA . ILE A 1 74 ? -4.738 2.284 11.031 1.00 98.06 74 ILE A CA 1
ATOM 584 C C . ILE A 1 74 ? -5.654 1.393 10.191 1.00 98.06 74 ILE A C 1
ATOM 586 O O . ILE A 1 74 ? -5.376 1.193 9.013 1.00 98.06 74 ILE A O 1
ATOM 590 N N . LEU A 1 75 ? -6.748 0.873 10.756 1.00 98.00 75 LEU A N 1
ATOM 591 C CA . LEU A 1 75 ? -7.716 0.083 9.989 1.00 98.00 75 LEU A CA 1
ATOM 592 C C . LEU A 1 75 ? -8.417 0.913 8.905 1.00 98.00 75 LEU A C 1
ATOM 594 O O . LEU A 1 75 ? -8.632 0.395 7.812 1.00 98.00 75 LEU A O 1
ATOM 598 N N . ASP A 1 76 ? -8.724 2.181 9.180 1.00 98.44 76 ASP A N 1
ATOM 599 C CA . ASP A 1 76 ? -9.247 3.129 8.187 1.00 98.44 76 ASP A CA 1
ATOM 600 C C . ASP A 1 76 ? -8.235 3.339 7.046 1.00 98.44 76 ASP A C 1
ATOM 602 O O . ASP A 1 76 ? -8.538 3.103 5.877 1.00 98.44 76 ASP A O 1
ATOM 606 N N . ALA A 1 77 ? -6.969 3.608 7.387 1.00 98.44 77 ALA A N 1
ATOM 607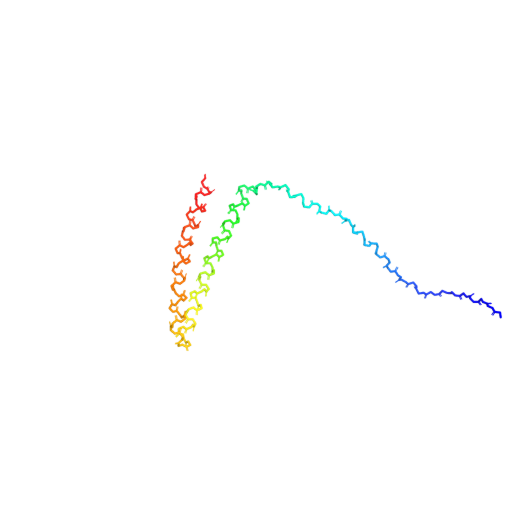 C CA . ALA A 1 77 ? -5.900 3.723 6.397 1.00 98.44 77 ALA A CA 1
ATOM 608 C C . ALA A 1 77 ? -5.704 2.431 5.579 1.00 98.44 77 ALA A C 1
ATOM 610 O O . ALA A 1 77 ? -5.453 2.489 4.375 1.00 98.44 77 ALA A O 1
ATOM 611 N N . VAL A 1 78 ? -5.834 1.250 6.196 1.00 98.56 78 VAL A N 1
ATOM 612 C CA . VAL A 1 78 ? -5.784 -0.043 5.492 1.00 98.56 78 VAL A CA 1
ATOM 613 C C . VAL A 1 78 ? -6.875 -0.127 4.421 1.00 98.56 78 VAL A C 1
ATOM 615 O O . VAL A 1 78 ? -6.571 -0.559 3.311 1.00 98.56 78 VAL A O 1
ATOM 618 N N . GLN A 1 79 ? -8.101 0.330 4.694 1.00 98.44 79 GLN A N 1
ATOM 619 C CA . GLN A 1 79 ? -9.184 0.341 3.698 1.00 98.44 79 GLN A CA 1
ATOM 620 C C . GLN A 1 79 ? -8.879 1.272 2.515 1.00 98.44 79 GLN A C 1
ATOM 622 O O . GLN A 1 79 ? -9.123 0.913 1.354 1.00 98.44 79 GLN A O 1
ATOM 627 N N . ASP A 1 80 ? -8.293 2.438 2.787 1.00 98.62 80 ASP A N 1
ATOM 628 C CA . ASP A 1 80 ? -7.842 3.361 1.746 1.00 98.62 80 ASP A CA 1
ATOM 629 C C . ASP A 1 80 ? -6.744 2.737 0.877 1.00 98.62 80 ASP A C 1
ATOM 631 O O . ASP A 1 80 ? -6.805 2.803 -0.357 1.00 98.62 80 ASP A O 1
ATOM 635 N N . TYR A 1 81 ? -5.766 2.069 1.498 1.00 98.50 81 TYR A N 1
ATOM 636 C CA . TYR A 1 81 ? -4.717 1.360 0.770 1.00 98.50 81 TYR A CA 1
ATOM 637 C C . TYR A 1 81 ? -5.263 0.183 -0.040 1.00 98.50 81 TYR A C 1
ATOM 639 O O . TYR A 1 81 ? -4.860 0.019 -1.187 1.00 98.50 81 TYR A O 1
ATOM 647 N N . GLU A 1 82 ? -6.197 -0.611 0.490 1.00 98.44 82 GLU A N 1
ATOM 648 C CA . GLU A 1 82 ? -6.849 -1.697 -0.255 1.00 98.44 82 GLU A CA 1
ATOM 649 C C . GLU A 1 82 ? -7.570 -1.155 -1.498 1.00 98.44 82 GLU A C 1
ATOM 651 O O . GLU A 1 82 ? -7.407 -1.686 -2.601 1.00 98.44 82 GLU A O 1
ATOM 656 N N . THR A 1 83 ? -8.293 -0.042 -1.353 1.00 98.56 83 THR A N 1
ATOM 657 C CA . THR A 1 83 ? -8.955 0.648 -2.470 1.00 98.56 83 THR A CA 1
ATOM 658 C C . THR A 1 83 ? -7.940 1.177 -3.488 1.00 98.56 83 THR A C 1
ATOM 660 O O . THR A 1 83 ? -8.129 1.048 -4.702 1.00 98.56 83 THR A O 1
ATOM 663 N N . GLY A 1 84 ? -6.835 1.757 -3.016 1.00 98.44 84 GLY A N 1
ATOM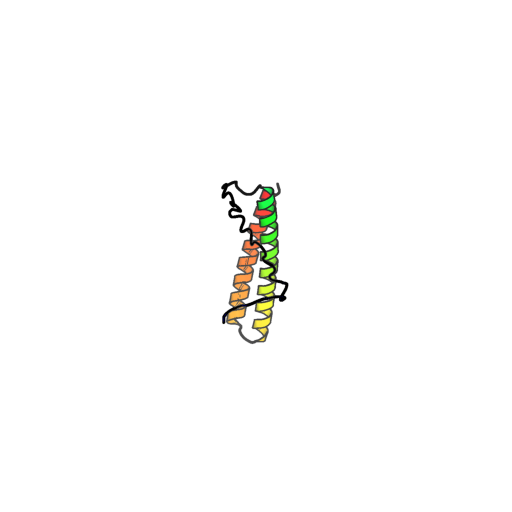 664 C CA . GLY A 1 84 ? -5.717 2.179 -3.856 1.00 98.44 84 GLY A CA 1
ATOM 665 C C . GLY A 1 84 ? -5.103 1.007 -4.625 1.00 98.44 84 GLY A C 1
ATOM 666 O O . GLY A 1 84 ? -4.944 1.084 -5.843 1.00 98.44 84 GLY A O 1
ATOM 667 N N . ASN A 1 85 ? -4.845 -0.110 -3.948 1.00 98.50 85 ASN A N 1
ATOM 668 C CA . ASN A 1 85 ? -4.259 -1.319 -4.522 1.00 98.50 85 ASN A CA 1
ATOM 669 C C . ASN A 1 85 ? -5.148 -1.924 -5.613 1.00 98.50 85 ASN A C 1
ATOM 671 O O . ASN A 1 85 ? -4.630 -2.346 -6.645 1.00 98.50 85 ASN A O 1
ATOM 675 N N . GLN A 1 86 ? -6.475 -1.893 -5.450 1.00 98.56 86 GLN A N 1
ATOM 676 C CA . GLN A 1 86 ? -7.414 -2.309 -6.500 1.00 98.56 86 GLN A CA 1
ATOM 677 C C . GLN A 1 86 ? -7.281 -1.448 -7.764 1.00 98.56 86 GLN A C 1
ATOM 679 O O . GLN A 1 86 ? -7.228 -1.980 -8.874 1.00 98.56 86 GLN A O 1
ATOM 684 N N . LYS A 1 87 ? -7.179 -0.120 -7.612 1.00 98.62 87 LYS A N 1
ATOM 685 C CA . LYS A 1 87 ? -6.972 0.797 -8.746 1.00 98.62 87 LYS A CA 1
ATOM 686 C C . LYS A 1 87 ? -5.627 0.551 -9.425 1.00 98.62 87 LYS A C 1
ATOM 688 O O . LYS A 1 87 ? -5.567 0.498 -10.649 1.00 98.62 87 LYS A O 1
ATOM 693 N N . LEU A 1 88 ? -4.560 0.369 -8.646 1.00 98.44 88 LEU A N 1
ATOM 694 C CA . LEU A 1 88 ? -3.224 0.086 -9.177 1.00 98.44 88 LEU A CA 1
ATOM 695 C C . LEU A 1 88 ? -3.188 -1.257 -9.925 1.00 98.44 88 LEU A C 1
ATOM 697 O O . LEU A 1 88 ? -2.622 -1.328 -11.014 1.00 98.44 88 LEU A O 1
ATOM 701 N N . ALA A 1 89 ? -3.840 -2.294 -9.394 1.00 98.19 89 ALA A N 1
ATOM 702 C CA . ALA A 1 89 ? -3.965 -3.590 -10.057 1.00 98.19 89 ALA A CA 1
ATOM 703 C C . ALA A 1 89 ? -4.743 -3.488 -11.381 1.00 98.19 89 ALA A C 1
ATOM 705 O O . ALA A 1 89 ? -4.314 -4.050 -12.386 1.00 98.19 89 ALA A O 1
ATOM 706 N N . ALA A 1 90 ? -5.837 -2.720 -11.415 1.00 98.38 90 ALA A N 1
ATOM 707 C CA . ALA A 1 90 ? -6.592 -2.472 -12.644 1.00 98.38 90 ALA A CA 1
ATOM 708 C C . ALA A 1 90 ? -5.766 -1.705 -13.693 1.00 98.38 90 ALA A C 1
ATOM 710 O O . ALA A 1 90 ? -5.798 -2.048 -14.874 1.00 98.38 90 ALA A O 1
ATOM 711 N N . SER A 1 91 ? -4.992 -0.699 -13.275 1.00 98.00 91 SER A N 1
ATOM 712 C CA . SER A 1 91 ? -4.067 0.013 -14.165 1.00 98.00 91 SER A CA 1
ATOM 713 C C . SER A 1 91 ? -2.975 -0.908 -14.709 1.00 98.00 91 SER A C 1
ATOM 715 O O . SER A 1 91 ? -2.644 -0.842 -15.889 1.00 98.00 91 SER A O 1
ATOM 717 N N . LEU A 1 92 ? -2.431 -1.797 -13.875 1.00 97.56 92 LEU A N 1
ATOM 718 C CA . LEU A 1 92 ? -1.448 -2.786 -14.307 1.00 97.56 92 LEU A CA 1
ATOM 719 C C . LEU A 1 92 ? -2.035 -3.761 -15.340 1.00 97.56 92 LEU A C 1
ATOM 721 O O . LEU A 1 92 ? -1.394 -4.007 -16.358 1.00 97.56 92 LEU A O 1
ATOM 725 N N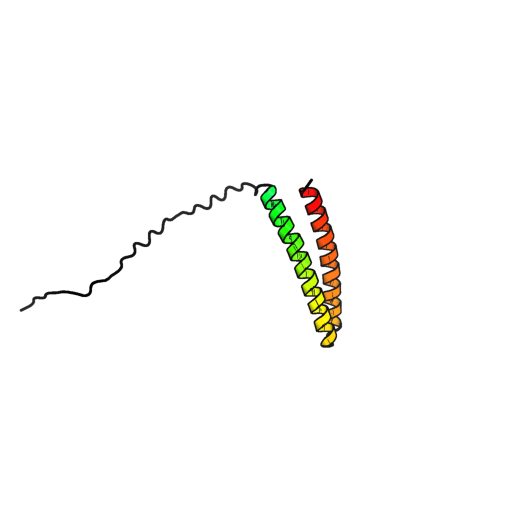 . ASP A 1 93 ? -3.259 -4.251 -15.127 1.00 97.56 93 ASP A N 1
ATOM 726 C CA . ASP A 1 93 ? -3.972 -5.094 -16.098 1.00 97.56 93 ASP A CA 1
ATOM 727 C C . ASP A 1 93 ? -4.166 -4.373 -17.444 1.00 97.56 93 ASP A C 1
ATOM 729 O O . ASP A 1 93 ? -3.978 -4.961 -18.507 1.00 97.56 93 ASP A O 1
ATOM 733 N N . GLN A 1 94 ? -4.473 -3.071 -17.427 1.00 96.75 94 GLN A N 1
ATOM 734 C CA . GLN A 1 94 ? -4.557 -2.264 -18.649 1.00 96.75 94 GLN A CA 1
ATOM 735 C C . GLN A 1 94 ? -3.210 -2.119 -19.366 1.00 96.75 94 GLN A C 1
ATOM 737 O O . GLN A 1 94 ? -3.176 -2.154 -20.592 1.00 96.75 94 GLN A O 1
ATOM 742 N N . LEU A 1 95 ? -2.107 -1.971 -18.627 1.00 94.50 95 LEU A N 1
ATOM 743 C CA . LEU A 1 95 ? -0.762 -1.869 -19.202 1.00 94.50 95 LEU A CA 1
ATOM 744 C C . LEU A 1 95 ? -0.252 -3.200 -19.777 1.00 94.50 95 LEU A C 1
ATOM 746 O O . LEU A 1 95 ? 0.676 -3.200 -20.580 1.00 94.50 95 LEU A O 1
ATOM 750 N N . GLN A 1 96 ? -0.824 -4.329 -19.363 1.00 91.12 96 GLN A N 1
ATOM 751 C CA . GLN A 1 96 ? -0.435 -5.666 -19.824 1.00 91.12 96 GLN A CA 1
ATOM 752 C C . GLN A 1 96 ? -1.240 -6.163 -21.032 1.00 91.12 96 GLN A C 1
ATOM 754 O O . GLN A 1 96 ? -0.886 -7.195 -21.603 1.00 91.12 96 GLN A O 1
ATOM 759 N N . LYS A 1 97 ? -2.289 -5.432 -21.422 1.00 87.00 97 LYS A N 1
ATOM 760 C CA . LYS A 1 97 ? -2.991 -5.600 -22.701 1.00 87.00 97 LYS A CA 1
ATOM 761 C C . LYS A 1 97 ? -2.169 -5.014 -23.849 1.00 87.00 97 LYS A C 1
ATOM 763 O O . LYS A 1 97 ? -2.324 -5.559 -24.961 1.00 87.00 97 LYS A O 1
#

pLDDT: mean 81.03, std 22.42, range [38.16, 98.62]

Secondary structure (DSSP, 8-state):
---------------------------------HHHHHHHHHHHHHHHHHHHHHHHHHHHHHHHHT-HHHHHHHHHHHHHHHHHHHHHHHHHHHHH-

Sequence (97 aa):
MHLEHEHDCGHTHDHPHTHEPEHAHDHSHTAAPRDELIALMRYMVGHNVSHTNELKELAHKLAHTGDSEACAQILDAVQDYETGNQKLAASLDQLQK

Foldseek 3Di:
DDDDDDDDDDDDPPDPPPPPPDPPPVPPVPPDPLVVVLVVLVVVLVVLVVVLVVLLVVLVVCVVVVVPVVSVVSVVVSVVSVVVSVVSVVVSVVSVD

Radius of gyration: 29.21 Å; chains: 1; bounding box: 91×21×47 Å